Protein AF-N4V0B2-F1 (afdb_monomer_lite)

Radius of gyration: 16.92 Å; chains: 1; bounding box: 66×28×34 Å

Secondary structure (DSSP, 8-state):
-----EEEE--TTSBGGGSS-TT---TT--EEEEESSEEPHHHHHHHHHHHTTT--EEEEES-EE-TT-TTS-HHHHHHHHHHHHHTTS--PPTT-EEEEEEES----S-GGGTTTTTTSEEEEEPTTS-EEEEPPHHHHHHHHHHHTT-SPPP-

Structure (mmCIF, N/CA/C/O backbone):
data_AF-N4V0B2-F1
#
_entry.id   AF-N4V0B2-F1
#
loop_
_atom_site.group_PDB
_atom_site.id
_atom_site.type_symbol
_atom_site.label_atom_id
_atom_site.label_alt_id
_atom_site.label_comp_id
_atom_site.label_asym_id
_atom_site.label_entity_id
_atom_site.label_seq_id
_atom_site.pdbx_PDB_ins_code
_atom_site.Cartn_x
_atom_site.Cartn_y
_atom_site.Cartn_z
_atom_site.occupancy
_atom_site.B_iso_or_equiv
_atom_site.auth_seq_id
_atom_site.auth_comp_id
_atom_site.auth_asym_id
_atom_site.auth_atom_id
_atom_site.pdbx_PDB_model_num
ATOM 1 N N . MET A 1 1 ? -26.158 2.122 4.096 1.00 56.25 1 MET A N 1
ATOM 2 C CA . MET A 1 1 ? -24.692 2.271 4.247 1.00 56.25 1 MET A CA 1
ATOM 3 C C . MET A 1 1 ? -24.027 1.063 3.628 1.00 56.25 1 MET A C 1
ATOM 5 O O . MET A 1 1 ? -24.534 -0.036 3.822 1.00 56.25 1 MET A O 1
ATOM 9 N N . VAL A 1 2 ? -22.955 1.269 2.865 1.00 69.25 2 VAL A N 1
ATOM 10 C CA . VAL A 1 2 ? -22.216 0.182 2.211 1.00 69.25 2 VAL A CA 1
ATOM 11 C C . VAL A 1 2 ? -21.428 -0.590 3.270 1.00 69.25 2 VAL A C 1
ATOM 13 O O . VAL A 1 2 ? -20.741 0.014 4.087 1.00 69.25 2 VAL A O 1
ATOM 16 N N . GLN A 1 3 ? -21.599 -1.910 3.287 1.00 86.69 3 GLN A N 1
ATOM 17 C CA . GLN A 1 3 ? -21.052 -2.840 4.286 1.00 86.69 3 GLN A CA 1
ATOM 18 C C . GLN A 1 3 ? -19.801 -3.555 3.750 1.00 86.69 3 GLN A C 1
ATOM 20 O O . GLN A 1 3 ? -19.608 -4.731 4.021 1.00 86.69 3 GLN A O 1
ATOM 25 N N . LEU A 1 4 ? -19.010 -2.889 2.906 1.00 93.31 4 LEU A N 1
ATOM 26 C CA . LEU A 1 4 ? -17.858 -3.525 2.275 1.00 93.31 4 LEU A CA 1
ATOM 27 C C . LEU A 1 4 ? -16.764 -3.750 3.323 1.00 93.31 4 LEU A C 1
ATOM 29 O O . LEU A 1 4 ? -16.310 -2.786 3.939 1.00 93.31 4 LEU A O 1
ATOM 33 N N . GLU A 1 5 ? -16.379 -5.009 3.512 1.00 96.44 5 GLU A N 1
ATOM 34 C CA . GLU A 1 5 ? -15.323 -5.420 4.448 1.00 96.44 5 GLU A CA 1
ATOM 35 C C . GLU A 1 5 ? -14.025 -5.785 3.738 1.00 96.44 5 GLU A C 1
ATOM 37 O O . GLU A 1 5 ? -12.943 -5.539 4.266 1.00 96.44 5 GLU A O 1
ATOM 42 N N . GLU A 1 6 ? -14.138 -6.298 2.517 1.00 97.00 6 GLU A N 1
ATOM 43 C CA . GLU A 1 6 ? -13.011 -6.745 1.714 1.00 97.00 6 GLU A CA 1
ATOM 44 C C . GLU A 1 6 ? -13.140 -6.181 0.300 1.00 97.00 6 GLU A C 1
ATOM 46 O O . GLU A 1 6 ? -14.216 -6.226 -0.307 1.00 97.00 6 GLU A O 1
ATOM 51 N N . LEU A 1 7 ? -12.045 -5.637 -0.222 1.00 94.62 7 LEU A N 1
ATOM 52 C CA . LEU A 1 7 ? -11.966 -5.093 -1.571 1.00 94.62 7 LEU A CA 1
ATOM 53 C C . LEU A 1 7 ? -10.820 -5.753 -2.332 1.00 94.62 7 LEU A C 1
ATOM 55 O O . LEU A 1 7 ? -9.660 -5.584 -1.973 1.00 94.62 7 LEU A O 1
ATOM 59 N N . TYR A 1 8 ? -11.157 -6.419 -3.431 1.00 94.81 8 TYR A N 1
ATOM 60 C CA . TYR A 1 8 ? -10.200 -7.004 -4.365 1.00 94.81 8 TYR A CA 1
ATOM 61 C C . TYR A 1 8 ? -10.358 -6.310 -5.714 1.00 94.81 8 TYR A C 1
ATOM 63 O O . TYR A 1 8 ? -11.455 -6.311 -6.279 1.00 94.81 8 TYR A O 1
ATOM 71 N N . LEU A 1 9 ? -9.289 -5.707 -6.234 1.00 92.62 9 LEU A N 1
ATOM 72 C CA . LEU A 1 9 ? -9.295 -5.094 -7.561 1.00 92.62 9 LEU A CA 1
ATOM 73 C C . LEU A 1 9 ? -8.077 -5.534 -8.367 1.00 92.62 9 LEU A C 1
ATOM 75 O O . LEU A 1 9 ? -6.942 -5.267 -7.983 1.00 92.62 9 LEU A O 1
ATOM 79 N N . GLU A 1 10 ? -8.343 -6.109 -9.541 1.00 91.31 10 GLU A N 1
ATOM 80 C CA . GLU A 1 10 ? -7.326 -6.490 -10.527 1.00 91.31 10 GLU A CA 1
ATOM 81 C C . GLU A 1 10 ? -7.614 -5.864 -11.909 1.00 91.31 10 GLU A C 1
ATOM 83 O O . GLU A 1 10 ? -8.025 -6.548 -12.849 1.00 91.31 10 GLU A O 1
ATOM 88 N N . PRO A 1 11 ? -7.501 -4.530 -12.057 1.00 84.62 11 PRO A N 1
ATOM 89 C CA . PRO A 1 11 ? -7.855 -3.851 -13.295 1.00 84.62 11 PRO A CA 1
ATOM 90 C C . PRO A 1 11 ? -6.644 -3.798 -14.242 1.00 84.62 11 PRO A C 1
ATOM 92 O O . PRO A 1 11 ? -5.951 -2.782 -14.330 1.00 84.62 11 PRO A O 1
ATOM 95 N N . HIS A 1 12 ? -6.397 -4.897 -14.961 1.00 85.62 12 HIS A N 1
ATOM 96 C CA . HIS A 1 12 ? -5.319 -5.009 -15.957 1.00 85.62 12 HIS A CA 1
ATOM 97 C C . HIS A 1 12 ? -5.286 -3.818 -16.921 1.00 85.62 12 HIS A C 1
ATOM 99 O O . HIS A 1 12 ? -6.308 -3.459 -17.509 1.00 85.62 12 HIS A O 1
ATOM 105 N N . GLY A 1 13 ? -4.120 -3.194 -17.110 1.00 76.69 13 GLY A N 1
ATOM 106 C CA . GLY A 1 13 ? -3.982 -2.074 -18.050 1.00 76.69 13 GLY A CA 1
ATOM 107 C C . GLY A 1 13 ? -4.648 -0.775 -17.606 1.00 76.69 13 GLY A C 1
ATOM 108 O O . GLY A 1 13 ? -4.568 0.220 -18.325 1.00 76.69 13 GLY A O 1
ATOM 109 N N . MET A 1 14 ? -5.294 -0.745 -16.438 1.00 83.12 14 MET A N 1
ATOM 110 C CA . MET A 1 14 ? -6.139 0.366 -16.018 1.00 83.12 14 MET A CA 1
ATOM 111 C C . MET A 1 14 ? -5.695 0.947 -14.671 1.00 83.12 14 MET A C 1
ATOM 113 O O . MET A 1 14 ? -5.072 0.265 -13.851 1.00 83.12 14 MET A O 1
ATOM 117 N N . PRO A 1 15 ? -5.999 2.229 -14.404 1.00 86.25 15 PRO A N 1
ATOM 118 C CA . PRO A 1 15 ? -5.775 2.788 -13.084 1.00 86.25 15 PRO A CA 1
ATOM 119 C C . PRO A 1 15 ? -6.786 2.270 -12.054 1.00 86.25 15 PRO A C 1
ATOM 121 O O . PRO A 1 15 ? -7.993 2.263 -12.295 1.00 86.25 15 PRO A O 1
ATOM 124 N N . ILE A 1 16 ? -6.308 1.919 -10.861 1.00 84.25 16 ILE A N 1
ATOM 125 C CA . ILE A 1 16 ? -7.159 1.372 -9.789 1.00 84.25 16 ILE A CA 1
ATOM 126 C C . ILE A 1 16 ? -8.149 2.419 -9.267 1.00 84.25 16 ILE A C 1
ATOM 128 O O . ILE A 1 16 ? -9.359 2.200 -9.237 1.00 84.25 16 ILE A O 1
ATOM 132 N N . PHE A 1 17 ? -7.662 3.614 -8.935 1.00 81.56 17 PHE A N 1
ATOM 133 C CA . PHE A 1 17 ? -8.488 4.655 -8.314 1.00 81.56 17 PHE A CA 1
ATOM 134 C C . PHE A 1 17 ? -9.416 5.407 -9.271 1.00 81.56 17 PHE A C 1
ATOM 136 O O . PHE A 1 17 ? -10.156 6.277 -8.830 1.00 81.56 17 PHE A O 1
ATOM 143 N N . SER A 1 18 ? -9.435 5.074 -10.567 1.00 74.94 18 SER A N 1
ATOM 144 C CA . SER A 1 18 ? -10.549 5.506 -11.426 1.00 74.94 18 SER A CA 1
ATOM 145 C C . SER A 1 18 ? -11.837 4.725 -11.160 1.00 74.94 18 SER A C 1
ATOM 147 O O . SER A 1 18 ? -12.909 5.214 -11.502 1.00 74.94 18 SER A O 1
ATOM 149 N N . ALA A 1 19 ? -11.751 3.536 -10.553 1.00 72.44 19 ALA A N 1
ATOM 150 C CA . ALA A 1 19 ? -12.910 2.695 -10.258 1.00 72.44 19 ALA A CA 1
ATOM 151 C C . ALA A 1 19 ? -13.532 2.971 -8.876 1.00 72.44 19 ALA A C 1
ATOM 153 O O . ALA A 1 19 ? -14.670 2.575 -8.630 1.00 72.44 19 ALA A O 1
ATOM 154 N N . ILE A 1 20 ? -12.809 3.654 -7.981 1.00 81.81 20 ILE A N 1
ATOM 155 C CA . ILE A 1 20 ? -13.256 3.959 -6.616 1.00 81.81 20 ILE A CA 1
ATOM 156 C C . ILE A 1 20 ? -13.529 5.466 -6.508 1.00 81.81 20 ILE A C 1
ATOM 158 O O . ILE A 1 20 ? -12.599 6.255 -6.678 1.00 81.81 20 ILE A O 1
ATOM 162 N N . PRO A 1 21 ? -14.764 5.901 -6.201 1.00 80.44 21 PRO A N 1
ATOM 163 C CA . PRO A 1 21 ? -15.052 7.319 -6.001 1.00 80.44 21 PRO A CA 1
ATOM 164 C C . PRO A 1 21 ? -14.233 7.907 -4.841 1.00 80.44 21 PRO A C 1
ATOM 166 O O . PRO A 1 21 ? -14.186 7.322 -3.759 1.00 80.44 21 PRO A O 1
ATOM 169 N N . SER A 1 22 ? -13.633 9.086 -5.035 1.00 81.31 22 SER A N 1
ATOM 170 C CA . SER A 1 22 ? -12.751 9.726 -4.040 1.00 81.31 22 SER A CA 1
ATOM 171 C C . SER A 1 22 ? -13.445 10.041 -2.714 1.00 81.31 22 SER A C 1
ATOM 173 O O . SER A 1 22 ? -12.821 9.959 -1.662 1.00 81.31 22 SER A O 1
ATOM 175 N N . GLU A 1 23 ? -14.738 10.361 -2.766 1.00 82.50 23 GLU A N 1
ATOM 176 C CA . GLU A 1 23 ? -15.542 10.749 -1.600 1.00 82.50 23 GLU A CA 1
ATOM 177 C C . GLU A 1 23 ? -16.158 9.552 -0.867 1.00 82.50 23 GLU A C 1
ATOM 179 O O . GLU A 1 23 ? -16.852 9.717 0.138 1.00 82.50 23 GLU A O 1
ATOM 184 N N . MET A 1 24 ? -15.962 8.335 -1.382 1.00 85.06 24 MET A N 1
ATOM 185 C CA . MET A 1 24 ? -16.540 7.143 -0.785 1.00 85.06 24 MET A CA 1
ATOM 186 C C . MET A 1 24 ? -15.640 6.621 0.334 1.00 85.06 24 MET A C 1
ATOM 188 O O . MET A 1 24 ? -14.458 6.338 0.131 1.00 85.06 24 MET A O 1
ATOM 192 N N . THR A 1 25 ? -16.235 6.463 1.513 1.00 88.81 25 THR A N 1
ATOM 193 C CA . THR A 1 25 ? -15.625 5.776 2.652 1.00 88.81 25 THR A CA 1
ATOM 194 C C . THR A 1 25 ? -16.349 4.460 2.881 1.00 88.81 25 THR A C 1
ATOM 196 O O . THR A 1 25 ? -17.582 4.404 2.829 1.00 88.81 25 THR A O 1
ATOM 199 N N . PHE A 1 26 ? -15.587 3.417 3.184 1.00 92.44 26 PHE A N 1
ATOM 200 C CA . PHE A 1 26 ? -16.084 2.102 3.566 1.00 92.44 26 PHE A CA 1
ATOM 201 C C . PHE A 1 26 ? -15.791 1.874 5.059 1.00 92.44 26 PHE A C 1
ATOM 203 O O . PHE A 1 26 ? -14.710 1.405 5.400 1.00 92.44 26 PHE A O 1
ATOM 210 N N . PRO A 1 27 ? -16.721 2.196 5.982 1.00 92.06 27 PRO A N 1
ATOM 211 C CA . PRO A 1 27 ? -16.440 2.232 7.425 1.00 92.06 27 PRO A CA 1
ATOM 212 C C . PRO A 1 27 ? -16.186 0.866 8.073 1.00 92.06 27 PRO A C 1
ATOM 214 O O . PRO A 1 27 ? -16.020 0.785 9.284 1.00 92.06 27 PRO A O 1
ATOM 217 N N . ARG A 1 28 ? -16.268 -0.213 7.295 1.00 95.06 28 ARG A N 1
ATOM 218 C CA . ARG A 1 28 ? -16.009 -1.582 7.739 1.00 95.06 28 ARG A CA 1
ATOM 219 C C . ARG A 1 28 ? -14.915 -2.251 6.921 1.00 95.06 28 ARG A C 1
ATOM 221 O O . ARG A 1 28 ? -14.735 -3.447 7.072 1.00 95.06 28 ARG A O 1
ATOM 228 N N . LEU A 1 29 ? -14.227 -1.515 6.051 1.00 96.19 29 LEU A N 1
ATOM 229 C CA . LEU A 1 29 ? -13.194 -2.084 5.200 1.00 96.19 29 LEU A CA 1
ATOM 230 C C . LEU A 1 29 ? -11.997 -2.477 6.059 1.00 96.19 29 LEU A C 1
ATOM 232 O O . LEU A 1 29 ? -11.400 -1.616 6.705 1.00 96.19 29 LEU A O 1
ATOM 236 N N . ARG A 1 30 ? -11.693 -3.772 6.058 1.00 96.88 30 ARG A N 1
ATOM 237 C CA . ARG A 1 30 ? -10.622 -4.403 6.833 1.00 96.88 30 ARG A CA 1
ATOM 238 C C . ARG A 1 30 ? -9.529 -4.953 5.934 1.00 96.88 30 ARG A C 1
ATOM 240 O O . ARG A 1 30 ? -8.374 -4.931 6.330 1.00 96.88 30 ARG A O 1
ATOM 247 N N . PHE A 1 31 ? -9.878 -5.384 4.726 1.00 97.44 31 PHE A N 1
ATOM 248 C CA . PHE A 1 31 ? -8.943 -6.000 3.794 1.00 97.44 31 PHE A CA 1
ATOM 249 C C . PHE A 1 31 ? -8.983 -5.306 2.433 1.00 97.44 31 PHE A C 1
ATOM 251 O O . PHE A 1 31 ? -10.060 -5.058 1.878 1.00 97.44 31 PHE A O 1
ATOM 258 N N . VAL A 1 32 ? -7.806 -5.031 1.875 1.00 96.81 32 VAL A N 1
ATOM 259 C CA . VAL A 1 32 ? -7.649 -4.511 0.516 1.00 96.81 32 VAL A CA 1
ATOM 260 C C . VAL A 1 32 ? -6.552 -5.273 -0.209 1.00 96.81 32 VAL A C 1
ATOM 262 O O . VAL A 1 32 ? -5.427 -5.341 0.276 1.00 96.81 32 VAL A O 1
ATOM 265 N N . GLN A 1 33 ? -6.869 -5.749 -1.412 1.00 96.62 33 GLN A N 1
ATOM 266 C CA . GLN A 1 33 ? -5.893 -6.253 -2.367 1.00 96.62 33 GLN A CA 1
ATOM 267 C C . GLN A 1 33 ? -6.007 -5.518 -3.698 1.00 96.62 33 GLN A C 1
ATOM 269 O O . GLN A 1 33 ? -7.074 -5.471 -4.323 1.00 96.62 33 GLN A O 1
ATOM 274 N N . PHE A 1 34 ? -4.880 -4.977 -4.147 1.00 95.06 34 PHE A N 1
ATOM 275 C CA . PHE A 1 34 ? -4.726 -4.400 -5.472 1.00 95.06 34 PHE A CA 1
ATOM 276 C C . PHE A 1 34 ? -3.711 -5.198 -6.275 1.00 95.06 34 PHE A C 1
ATOM 278 O O . PHE A 1 34 ? -2.582 -5.397 -5.828 1.00 95.06 34 PHE A O 1
ATOM 285 N N . SER A 1 35 ? -4.105 -5.616 -7.476 1.00 92.12 35 SER A N 1
ATOM 286 C CA . SER A 1 35 ? -3.266 -6.454 -8.325 1.00 92.12 35 SER A CA 1
ATOM 287 C C . SER A 1 35 ? -3.230 -5.978 -9.776 1.00 92.12 35 SER A C 1
ATOM 289 O O . SER A 1 35 ? -4.209 -5.435 -10.283 1.00 92.12 35 SER A O 1
ATOM 291 N N . CYS A 1 36 ? -2.099 -6.187 -10.457 1.00 90.12 36 CYS A N 1
ATOM 292 C CA . CYS A 1 36 ? -1.946 -6.036 -11.916 1.00 90.12 36 CYS A CA 1
ATOM 293 C C . CYS A 1 36 ? -2.413 -4.684 -12.505 1.00 90.12 36 CYS A C 1
ATOM 295 O O . CYS A 1 36 ? -2.766 -4.603 -13.684 1.00 90.12 36 CYS A O 1
ATOM 297 N N . GLY A 1 37 ? -2.454 -3.627 -11.694 1.00 89.44 37 GLY A N 1
ATOM 298 C CA . GLY A 1 37 ? -3.014 -2.331 -12.065 1.00 89.44 37 GLY A CA 1
ATOM 299 C C . GLY A 1 37 ? -2.012 -1.191 -11.936 1.00 89.44 37 GLY A C 1
ATOM 300 O O . GLY A 1 37 ? -0.899 -1.346 -11.427 1.00 89.44 37 GLY A O 1
ATOM 301 N N . HIS A 1 38 ? -2.438 -0.004 -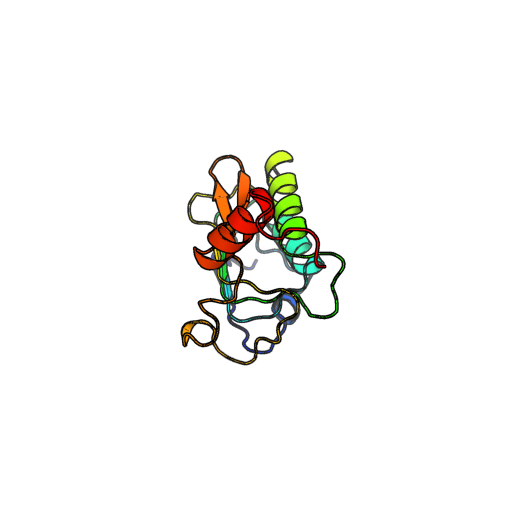12.371 1.00 89.94 38 HIS A N 1
ATOM 302 C CA . HIS A 1 38 ? -1.668 1.219 -12.161 1.00 89.94 38 HIS A CA 1
ATOM 303 C C . HIS A 1 38 ? -2.159 1.966 -10.920 1.00 89.94 38 HIS A C 1
ATOM 305 O O . HIS A 1 38 ? -3.324 2.380 -10.833 1.00 89.94 38 HIS A O 1
ATOM 311 N N . LEU A 1 39 ? -1.250 2.202 -9.980 1.00 90.75 39 LEU A N 1
ATOM 312 C CA . LEU A 1 39 ? -1.500 2.983 -8.777 1.00 90.75 39 LEU A CA 1
ATOM 313 C C . LEU A 1 39 ? -1.082 4.432 -9.013 1.00 90.75 39 LEU A C 1
ATOM 315 O O . LEU A 1 39 ? 0.034 4.725 -9.435 1.00 90.75 39 LEU A O 1
ATOM 319 N N . HIS A 1 40 ? -1.996 5.358 -8.739 1.00 90.88 40 HIS A N 1
ATOM 320 C CA . HIS A 1 40 ? -1.624 6.758 -8.580 1.00 90.88 40 HIS A CA 1
ATOM 321 C C . HIS A 1 40 ? -1.168 6.936 -7.123 1.00 90.88 40 HIS A C 1
ATOM 323 O O . HIS A 1 40 ? -2.015 6.787 -6.238 1.00 90.88 40 HIS A O 1
ATOM 329 N N . PRO A 1 41 ? 0.107 7.282 -6.853 1.00 91.25 41 PRO A N 1
ATOM 330 C CA . PRO A 1 41 ? 0.657 7.264 -5.493 1.00 91.25 41 PRO A CA 1
ATOM 331 C C . PRO A 1 41 ? -0.151 8.110 -4.503 1.00 91.25 41 PRO A C 1
ATOM 333 O O . PRO A 1 41 ? -0.544 7.645 -3.440 1.00 91.25 41 PRO A O 1
ATOM 336 N N . LYS A 1 42 ? -0.494 9.343 -4.893 1.00 90.69 42 LYS A N 1
ATOM 337 C CA . LYS A 1 42 ? -1.283 10.252 -4.056 1.00 90.69 42 LYS A CA 1
ATOM 338 C C . LYS A 1 42 ? -2.685 9.719 -3.752 1.00 90.69 42 LYS A C 1
ATOM 340 O O . LYS A 1 42 ? -3.099 9.724 -2.602 1.00 90.69 42 LYS A O 1
ATOM 345 N N . MET A 1 43 ? -3.404 9.233 -4.767 1.00 92.06 43 MET A N 1
ATOM 346 C CA . MET A 1 43 ? -4.755 8.694 -4.559 1.00 92.06 43 MET A CA 1
ATOM 347 C C . MET A 1 43 ? -4.736 7.437 -3.686 1.00 92.06 43 MET A C 1
ATOM 349 O O . MET A 1 43 ? -5.654 7.231 -2.896 1.00 92.06 43 MET A O 1
ATOM 353 N N . PHE A 1 44 ? -3.689 6.620 -3.821 1.00 93.88 44 PHE A N 1
ATOM 354 C CA . PHE A 1 44 ? -3.453 5.462 -2.971 1.00 93.88 44 PHE A CA 1
ATOM 355 C C . PHE A 1 44 ? -3.268 5.863 -1.509 1.00 93.88 44 PHE A C 1
ATOM 357 O O . PHE A 1 44 ? -3.999 5.381 -0.648 1.00 93.88 44 PHE A O 1
ATOM 364 N N . LEU A 1 45 ? -2.359 6.795 -1.236 1.00 94.94 45 LEU A N 1
ATOM 365 C CA . LEU A 1 45 ? -2.090 7.277 0.117 1.00 94.94 45 LEU A CA 1
ATOM 366 C C . LEU A 1 45 ? -3.321 7.955 0.734 1.00 94.94 45 LEU A C 1
ATOM 368 O O . LEU A 1 45 ? -3.656 7.688 1.886 1.00 94.94 45 LEU A O 1
ATOM 372 N N . ASP A 1 46 ? -4.058 8.755 -0.044 1.00 94.19 46 ASP A N 1
ATOM 373 C CA . ASP A 1 46 ? -5.325 9.355 0.392 1.00 94.19 46 ASP A CA 1
ATOM 374 C C . ASP A 1 46 ? -6.374 8.283 0.732 1.00 94.19 46 ASP A C 1
ATOM 376 O O . ASP A 1 46 ? -7.121 8.419 1.705 1.00 94.19 46 ASP A O 1
ATOM 380 N N . PHE A 1 47 ? -6.441 7.207 -0.057 1.00 95.31 47 PHE A N 1
ATOM 381 C CA . PHE A 1 47 ? -7.331 6.079 0.203 1.00 95.31 47 PHE A CA 1
ATOM 382 C C . PHE A 1 47 ? -6.948 5.336 1.486 1.00 95.31 47 PHE A C 1
ATOM 384 O O . PHE A 1 47 ? -7.830 5.101 2.314 1.00 95.31 47 PHE A O 1
ATOM 391 N N . VAL A 1 48 ? -5.667 5.005 1.673 1.00 95.69 48 VAL A N 1
ATOM 392 C CA . VAL A 1 48 ? -5.178 4.329 2.884 1.00 95.69 48 VAL A CA 1
ATOM 393 C C . VAL A 1 48 ? -5.440 5.200 4.105 1.00 95.69 48 VAL A C 1
ATOM 395 O O . VAL A 1 48 ? -6.059 4.740 5.055 1.00 95.69 48 VAL A O 1
ATOM 398 N N . ARG A 1 49 ? -5.099 6.491 4.053 1.00 96.06 49 ARG A N 1
ATOM 399 C CA . ARG A 1 49 ? -5.349 7.436 5.148 1.00 96.06 49 ARG A CA 1
ATOM 400 C C . ARG A 1 49 ? -6.826 7.520 5.534 1.00 96.06 49 ARG A C 1
ATOM 402 O O . ARG A 1 49 ? -7.149 7.587 6.716 1.00 96.06 49 ARG A O 1
ATOM 409 N N . ARG A 1 50 ? -7.733 7.521 4.552 1.00 94.38 50 ARG A N 1
ATOM 410 C CA . ARG A 1 50 ? -9.186 7.587 4.790 1.00 94.38 50 ARG A CA 1
ATOM 411 C C . ARG A 1 50 ? -9.730 6.335 5.483 1.00 94.38 50 ARG A C 1
ATOM 413 O O . ARG A 1 50 ? -10.694 6.445 6.237 1.00 94.38 50 ARG A O 1
ATOM 420 N N . HIS A 1 51 ? -9.137 5.174 5.218 1.00 95.50 51 HIS A N 1
ATOM 421 C CA . HIS A 1 51 ? -9.587 3.880 5.741 1.00 95.50 51 HIS A CA 1
ATOM 422 C C . HIS A 1 51 ? -8.690 3.325 6.855 1.00 95.50 51 HIS A C 1
ATOM 424 O O . HIS A 1 51 ? -9.007 2.281 7.411 1.00 95.50 51 HIS A O 1
ATOM 430 N N . GLY A 1 52 ? -7.604 4.014 7.214 1.00 95.31 52 GLY A N 1
ATOM 431 C CA . GLY A 1 52 ? -6.566 3.488 8.104 1.00 95.31 52 GLY A CA 1
ATOM 432 C C . GLY A 1 52 ? -7.067 3.106 9.496 1.00 95.31 52 GLY A C 1
ATOM 433 O O . GLY A 1 52 ? -6.577 2.148 10.078 1.00 95.31 52 GLY A O 1
ATOM 434 N N . GLY A 1 53 ? -8.122 3.768 9.987 1.00 94.62 53 GLY A N 1
ATOM 435 C CA . GLY A 1 53 ? -8.742 3.426 11.270 1.00 94.62 53 GLY A CA 1
ATOM 436 C C . GLY A 1 53 ? -9.495 2.089 11.289 1.00 94.62 53 GLY A C 1
ATOM 437 O O . GLY A 1 53 ? -9.905 1.650 12.361 1.00 94.62 53 GLY A O 1
ATOM 438 N N . THR A 1 54 ? -9.730 1.460 10.133 1.00 95.44 54 THR A N 1
ATOM 439 C CA . THR A 1 54 ? -10.411 0.156 10.033 1.00 95.44 54 THR A CA 1
ATOM 440 C C . THR A 1 54 ? -9.653 -0.874 9.207 1.00 95.44 54 THR A C 1
ATOM 442 O O . THR A 1 54 ? -9.905 -2.066 9.372 1.00 95.44 54 THR A O 1
ATOM 445 N N . LEU A 1 55 ? -8.761 -0.427 8.321 1.00 96.88 55 LEU A N 1
ATOM 446 C CA . LEU A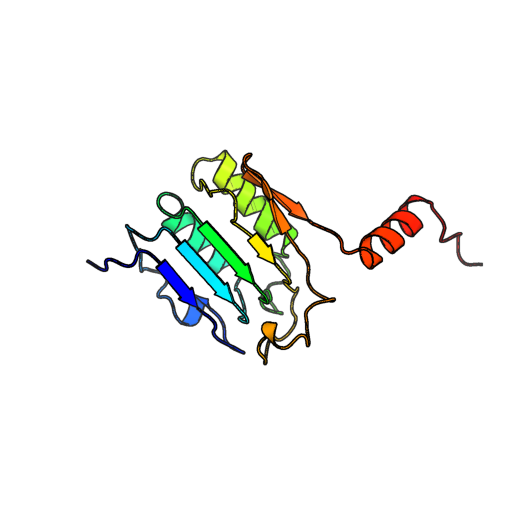 1 55 ? -7.959 -1.282 7.459 1.00 96.88 55 LEU A CA 1
ATOM 447 C C . LEU A 1 55 ? -6.933 -2.050 8.292 1.00 96.88 55 LEU A C 1
ATOM 449 O O . LEU A 1 55 ? -6.127 -1.448 8.992 1.00 96.88 55 LEU A O 1
ATOM 453 N N . GLN A 1 56 ? -6.967 -3.370 8.173 1.00 96.56 56 GLN A N 1
ATOM 454 C CA . GLN A 1 56 ? -6.088 -4.294 8.882 1.00 96.56 56 GLN A CA 1
ATOM 455 C C . GLN A 1 56 ? -5.082 -4.950 7.945 1.00 96.56 56 GLN A C 1
ATOM 457 O O . GLN A 1 56 ? -3.949 -5.183 8.337 1.00 96.56 56 GLN A O 1
ATOM 462 N N . THR A 1 57 ? -5.471 -5.230 6.703 1.00 97.06 57 THR A N 1
ATOM 463 C CA . THR A 1 57 ? -4.604 -5.921 5.748 1.00 97.06 57 THR A CA 1
ATOM 464 C C . THR A 1 57 ? -4.562 -5.165 4.435 1.00 97.06 57 THR A C 1
ATOM 466 O O . THR A 1 57 ? -5.603 -4.834 3.855 1.00 97.06 57 THR A O 1
ATOM 469 N N . LEU A 1 58 ? -3.345 -4.914 3.964 1.00 97.38 58 LEU A N 1
ATOM 470 C CA . LEU A 1 58 ? -3.070 -4.244 2.705 1.00 97.38 58 LEU A CA 1
ATOM 471 C C . LEU A 1 58 ? -2.127 -5.104 1.867 1.00 97.38 58 LEU A C 1
ATOM 473 O O . LEU A 1 58 ? -0.977 -5.308 2.243 1.00 97.38 58 LEU A O 1
ATOM 477 N N . ILE A 1 59 ? -2.615 -5.565 0.719 1.00 96.56 59 ILE A N 1
ATOM 478 C CA . ILE A 1 59 ? -1.837 -6.349 -0.238 1.00 96.56 59 ILE A CA 1
ATOM 479 C C . ILE A 1 59 ? -1.758 -5.592 -1.560 1.00 96.56 59 ILE A C 1
ATOM 481 O O . ILE A 1 59 ? -2.780 -5.238 -2.156 1.00 96.56 59 ILE A O 1
ATOM 485 N N . ILE A 1 60 ? -0.542 -5.365 -2.041 1.00 95.56 60 ILE A N 1
ATOM 486 C CA . ILE A 1 60 ? -0.273 -4.817 -3.366 1.00 95.56 60 ILE A CA 1
ATOM 487 C C . ILE A 1 60 ? 0.582 -5.818 -4.130 1.00 95.56 60 ILE A C 1
ATOM 489 O O . ILE A 1 60 ? 1.686 -6.122 -3.710 1.00 95.56 60 ILE A O 1
ATOM 493 N N . GLU A 1 61 ? 0.107 -6.290 -5.276 1.00 92.56 61 GLU A N 1
ATOM 494 C CA . GLU A 1 61 ? 0.824 -7.288 -6.073 1.00 92.56 61 GLU A CA 1
ATOM 495 C C . GLU A 1 61 ? 0.911 -6.862 -7.532 1.00 92.56 61 GLU A C 1
ATOM 497 O O . GLU A 1 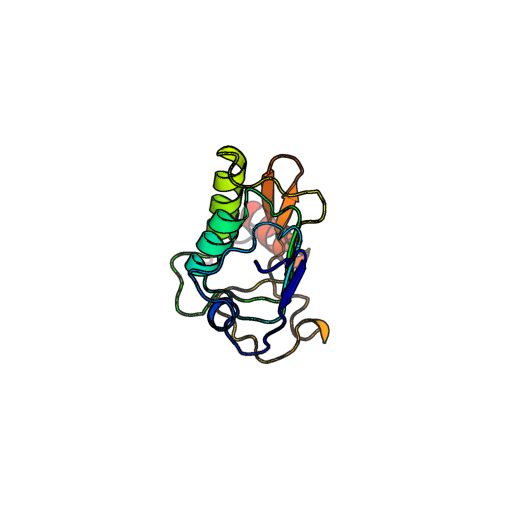61 ? -0.085 -6.442 -8.123 1.00 92.56 61 GLU A O 1
ATOM 502 N N . HIS A 1 62 ? 2.068 -7.016 -8.173 1.00 90.75 62 HIS A N 1
ATOM 503 C CA . HIS A 1 62 ? 2.181 -6.842 -9.631 1.00 90.75 62 HIS A CA 1
ATOM 504 C C . HIS A 1 62 ? 1.703 -5.469 -10.138 1.00 90.75 62 HIS A C 1
ATOM 506 O O . HIS A 1 62 ? 1.248 -5.334 -11.276 1.00 90.75 62 HIS A O 1
ATOM 512 N N . CYS A 1 63 ? 1.735 -4.449 -9.282 1.00 90.94 63 CYS A N 1
ATOM 513 C CA . CYS A 1 63 ? 1.248 -3.115 -9.601 1.00 90.94 63 CYS A CA 1
ATOM 514 C C . CYS A 1 63 ? 2.399 -2.211 -10.028 1.00 90.94 63 CYS A C 1
ATOM 516 O O . CYS A 1 63 ? 3.531 -2.362 -9.573 1.00 90.94 63 CYS A O 1
ATOM 518 N N . SER A 1 64 ? 2.098 -1.206 -10.848 1.00 90.00 64 SER A N 1
ATOM 519 C CA . SER A 1 64 ? 3.059 -0.144 -11.137 1.00 90.00 64 SER A CA 1
ATOM 520 C C . SER A 1 64 ? 2.548 1.220 -10.716 1.00 90.00 64 SER A C 1
ATOM 522 O O . SER A 1 64 ? 1.370 1.546 -10.897 1.00 90.00 64 SER A O 1
ATOM 524 N N . LEU A 1 65 ? 3.442 2.045 -10.174 1.00 89.69 65 LEU A N 1
ATOM 525 C CA . LEU A 1 65 ? 3.163 3.465 -10.015 1.00 89.69 65 LEU A CA 1
ATOM 526 C C . LEU A 1 65 ? 3.068 4.114 -11.394 1.00 89.69 65 LEU A C 1
ATOM 528 O O . LEU A 1 65 ? 3.836 3.794 -12.305 1.00 89.69 65 LEU A O 1
ATOM 532 N N . ARG A 1 66 ? 2.099 5.016 -11.567 1.00 82.50 66 ARG A N 1
ATOM 533 C CA . ARG A 1 66 ? 1.850 5.646 -12.868 1.00 82.50 66 ARG A CA 1
ATOM 534 C C . ARG A 1 66 ? 3.128 6.288 -13.443 1.00 82.50 66 ARG A C 1
ATOM 536 O O . ARG A 1 66 ? 3.775 7.060 -12.738 1.00 82.50 66 ARG A O 1
ATOM 543 N N . PRO A 1 67 ? 3.422 6.104 -14.748 1.00 65.62 67 PRO A N 1
ATOM 544 C CA . PRO A 1 67 ? 4.682 6.543 -15.364 1.00 65.62 67 PRO A CA 1
ATOM 545 C C . PRO A 1 67 ? 5.021 8.036 -15.311 1.00 65.62 67 PRO A C 1
ATOM 547 O O . PRO A 1 67 ? 6.160 8.438 -15.559 1.00 65.62 67 PRO A O 1
ATOM 550 N N . TYR A 1 68 ? 4.023 8.874 -15.043 1.00 69.06 68 TYR A N 1
ATOM 551 C CA . TYR A 1 68 ? 4.160 10.328 -15.039 1.00 69.06 68 TYR A CA 1
ATOM 552 C C . TYR A 1 68 ? 4.273 10.910 -13.623 1.00 69.06 68 TYR A C 1
ATOM 554 O O . TYR A 1 68 ? 4.646 12.071 -13.485 1.00 69.06 68 TYR A O 1
ATOM 562 N N . ASP A 1 69 ? 4.033 10.103 -12.583 1.00 69.94 69 ASP A N 1
ATOM 563 C CA . ASP A 1 69 ? 4.057 10.518 -11.176 1.00 69.94 69 ASP A CA 1
ATOM 564 C C . ASP A 1 69 ? 5.424 10.214 -10.537 1.00 69.94 69 ASP A C 1
ATOM 566 O O . ASP A 1 69 ? 5.529 9.519 -9.529 1.00 69.94 69 ASP A O 1
ATOM 570 N N . LYS A 1 70 ? 6.498 10.741 -11.138 1.00 70.25 70 LYS A N 1
ATOM 571 C CA . LYS A 1 70 ? 7.891 10.448 -10.735 1.00 70.25 70 LYS A CA 1
ATOM 572 C C . LYS A 1 70 ? 8.291 11.009 -9.368 1.00 70.25 70 LYS A C 1
ATOM 574 O O . LYS A 1 70 ? 9.348 10.664 -8.845 1.00 70.25 70 LYS A O 1
ATOM 579 N N . ASP A 1 71 ? 7.467 11.877 -8.792 1.00 79.50 71 ASP A N 1
ATOM 580 C CA . ASP A 1 71 ? 7.773 12.557 -7.533 1.00 79.50 71 ASP A CA 1
ATOM 581 C C . ASP A 1 71 ? 7.622 11.643 -6.305 1.00 79.50 71 ASP A C 1
ATOM 583 O O . ASP A 1 71 ? 8.199 11.934 -5.248 1.00 79.50 71 ASP A O 1
ATOM 587 N N . LEU A 1 72 ? 6.882 10.535 -6.448 1.00 87.19 72 LEU A N 1
ATOM 588 C CA . LEU A 1 72 ? 6.537 9.592 -5.382 1.00 87.19 72 LEU A CA 1
ATOM 589 C C . LEU A 1 72 ? 6.840 8.139 -5.800 1.00 87.19 72 LEU A C 1
ATOM 591 O O . LEU A 1 72 ? 5.900 7.396 -6.064 1.00 87.19 72 LEU A O 1
ATOM 595 N N . PRO A 1 73 ? 8.125 7.738 -5.867 1.00 90.81 73 PRO A N 1
ATOM 596 C CA . PRO A 1 73 ? 8.523 6.336 -6.035 1.00 90.81 73 PRO A CA 1
ATOM 597 C C . PRO A 1 73 ? 8.124 5.481 -4.824 1.00 90.81 73 PRO A C 1
ATOM 599 O O . PRO A 1 73 ? 7.817 6.017 -3.755 1.00 90.81 73 PRO A O 1
ATOM 602 N N . TRP A 1 74 ? 8.197 4.157 -4.964 1.00 92.44 74 TRP A N 1
ATOM 603 C CA . TRP A 1 74 ? 7.790 3.185 -3.946 1.00 92.44 74 TRP A CA 1
ATOM 604 C C . TRP A 1 74 ? 8.409 3.441 -2.579 1.00 92.44 74 TRP A C 1
ATOM 606 O O . TRP A 1 74 ? 7.669 3.452 -1.607 1.00 92.44 74 TRP A O 1
ATOM 616 N N . TRP A 1 75 ? 9.702 3.771 -2.506 1.00 91.81 75 TRP A N 1
ATOM 617 C CA . TRP A 1 75 ? 10.354 4.067 -1.225 1.00 91.81 75 TRP A CA 1
ATOM 618 C C . TRP A 1 75 ? 9.721 5.258 -0.484 1.00 91.81 75 TRP A C 1
ATOM 620 O O . TRP A 1 75 ? 9.577 5.226 0.730 1.00 91.81 75 TRP A O 1
ATOM 630 N N . LYS A 1 76 ? 9.263 6.296 -1.203 1.00 94.00 76 LYS A N 1
ATOM 631 C CA . LYS A 1 76 ? 8.537 7.419 -0.581 1.00 94.00 76 LYS A CA 1
ATOM 632 C C . LYS A 1 76 ? 7.113 7.046 -0.201 1.00 94.00 76 LYS A C 1
ATOM 634 O O . LYS A 1 76 ? 6.551 7.630 0.722 1.00 94.00 76 LYS A O 1
ATOM 639 N N . VAL A 1 77 ? 6.492 6.156 -0.973 1.00 95.00 77 VAL A N 1
ATOM 640 C CA . VAL A 1 77 ? 5.153 5.646 -0.670 1.00 95.00 77 VAL A CA 1
ATOM 641 C C . VAL A 1 77 ? 5.207 4.840 0.622 1.00 95.00 77 VAL A C 1
ATOM 643 O O . VAL A 1 77 ? 4.406 5.096 1.513 1.00 95.00 77 VAL A O 1
ATOM 646 N N . THR A 1 78 ? 6.169 3.929 0.749 1.00 95.69 78 THR A N 1
ATOM 647 C CA . THR A 1 78 ? 6.372 3.125 1.953 1.00 95.69 78 THR A CA 1
ATOM 648 C C . THR A 1 78 ? 6.779 3.977 3.150 1.00 95.69 78 THR A C 1
ATOM 650 O O . THR A 1 78 ? 6.205 3.783 4.215 1.00 95.69 78 THR A O 1
ATOM 653 N N . ASP A 1 79 ? 7.635 4.994 2.981 1.00 95.81 79 ASP A N 1
ATOM 654 C CA . ASP A 1 79 ? 7.943 5.960 4.051 1.00 95.81 79 ASP A CA 1
ATOM 655 C C . ASP A 1 79 ? 6.674 6.644 4.586 1.00 95.81 79 ASP A C 1
ATOM 657 O O . ASP A 1 79 ? 6.476 6.737 5.794 1.00 95.81 79 ASP A O 1
ATOM 661 N N . GLN A 1 80 ? 5.762 7.076 3.706 1.00 96.75 80 GLN A N 1
ATOM 662 C CA . GLN A 1 80 ? 4.498 7.684 4.139 1.00 96.75 80 GLN A CA 1
ATOM 663 C C . GLN A 1 80 ? 3.542 6.688 4.805 1.00 96.75 80 GLN A C 1
ATOM 665 O O . GLN A 1 80 ? 2.782 7.074 5.693 1.00 96.75 80 GLN A O 1
ATOM 670 N N . LEU A 1 81 ? 3.557 5.415 4.397 1.00 96.88 81 LEU A N 1
ATOM 671 C CA . LEU A 1 81 ? 2.804 4.371 5.095 1.00 96.88 81 LEU A CA 1
ATOM 672 C C . LEU A 1 81 ? 3.358 4.149 6.511 1.00 96.88 81 LEU A C 1
ATOM 674 O O . LEU A 1 81 ? 2.564 4.041 7.445 1.00 96.88 81 LEU A O 1
ATOM 678 N N . THR A 1 82 ? 4.683 4.168 6.678 1.00 96.62 82 THR A N 1
ATOM 679 C CA . THR A 1 82 ? 5.343 4.145 7.993 1.00 96.62 82 THR A CA 1
ATOM 680 C C . THR A 1 82 ? 4.949 5.369 8.824 1.00 96.62 82 THR A C 1
ATOM 682 O O . THR A 1 82 ? 4.527 5.229 9.966 1.00 96.62 82 THR A O 1
ATOM 685 N N . GLU A 1 83 ? 4.953 6.576 8.243 1.00 97.19 83 GLU A N 1
ATOM 686 C CA . GLU A 1 83 ? 4.489 7.786 8.942 1.00 97.19 83 GLU A CA 1
ATOM 687 C C . GLU A 1 83 ? 3.021 7.682 9.389 1.00 97.19 83 GLU A C 1
ATOM 689 O 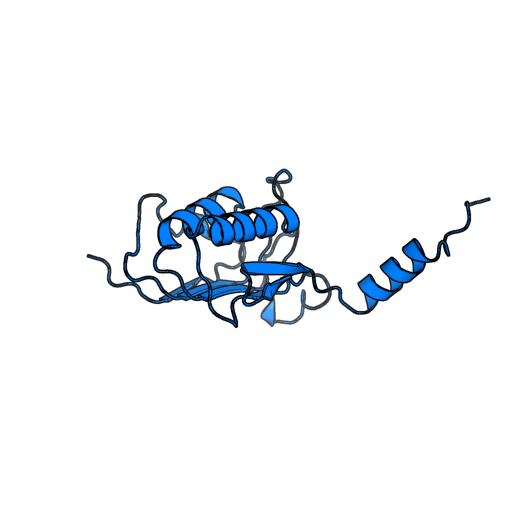O . GLU A 1 83 ? 2.655 8.178 10.458 1.00 97.19 83 GLU A O 1
ATOM 694 N N . PHE A 1 84 ? 2.151 7.051 8.590 1.00 97.56 84 PHE A N 1
ATOM 695 C CA . PHE A 1 84 ? 0.768 6.793 8.999 1.00 97.56 84 PHE A CA 1
ATOM 696 C C . PHE A 1 84 ? 0.697 5.820 10.175 1.00 97.56 84 PHE A C 1
ATOM 698 O O . PHE A 1 84 ? -0.153 6.013 11.050 1.00 97.56 84 PHE A O 1
ATOM 705 N N . HIS A 1 85 ? 1.571 4.815 10.219 1.00 96.12 85 HIS A N 1
ATOM 706 C CA . HIS A 1 85 ? 1.683 3.933 11.373 1.00 96.12 85 HIS A CA 1
ATOM 707 C C . HIS A 1 85 ? 2.117 4.709 12.622 1.00 96.12 85 HIS A C 1
ATOM 709 O O . HIS A 1 85 ? 1.403 4.690 13.625 1.00 96.12 85 HIS A O 1
ATOM 715 N N . ASP A 1 86 ? 3.210 5.470 12.536 1.00 96.12 86 ASP A N 1
ATOM 716 C CA . ASP A 1 86 ? 3.766 6.256 13.648 1.00 96.12 86 ASP A CA 1
ATOM 717 C C . ASP A 1 86 ? 2.759 7.264 14.228 1.00 96.12 86 ASP A C 1
ATOM 719 O O . ASP A 1 86 ? 2.747 7.556 15.425 1.00 96.12 86 ASP A O 1
ATOM 723 N N . GLN A 1 87 ? 1.881 7.803 13.379 1.00 96.81 87 GLN A N 1
ATOM 724 C CA . GLN A 1 87 ? 0.818 8.731 13.774 1.00 96.81 87 GLN A CA 1
ATOM 725 C C . GLN A 1 87 ? -0.431 8.032 14.339 1.00 96.81 87 GLN A C 1
ATOM 727 O O . GLN A 1 87 ? -1.384 8.712 14.728 1.00 96.81 87 GLN A O 1
ATOM 732 N N . GLY A 1 88 ? -0.468 6.697 14.358 1.00 95.62 88 GLY A N 1
ATOM 733 C CA . GLY A 1 88 ? -1.636 5.907 14.751 1.00 95.62 88 GLY A CA 1
ATOM 734 C C . GLY A 1 88 ? -2.807 6.002 13.766 1.00 95.62 88 GLY A C 1
ATOM 735 O O . GLY A 1 88 ? -3.946 5.715 14.131 1.00 95.62 88 GLY A O 1
ATOM 736 N N . ILE A 1 89 ? -2.553 6.442 12.528 1.00 96.75 89 ILE A N 1
ATOM 737 C CA . ILE A 1 89 ? -3.556 6.530 11.456 1.00 96.75 89 ILE A CA 1
ATOM 738 C C . ILE A 1 89 ? -3.820 5.149 10.858 1.00 96.75 89 ILE A C 1
ATOM 740 O O . ILE A 1 89 ? -4.948 4.873 10.457 1.00 96.75 89 ILE A O 1
ATOM 744 N N . LEU A 1 90 ? -2.783 4.317 10.772 1.00 95.50 90 LEU A N 1
ATOM 745 C CA . LEU A 1 90 ? -2.797 3.004 10.142 1.00 95.50 90 LEU A CA 1
ATOM 746 C C . LEU A 1 90 ? -2.207 1.975 11.110 1.00 95.50 90 LEU A C 1
ATOM 748 O O . LEU A 1 90 ? -1.192 2.243 11.742 1.00 95.50 90 LEU A O 1
ATOM 752 N N . GLN A 1 91 ? -2.839 0.813 11.240 1.00 93.75 91 GLN A N 1
ATOM 753 C CA . GLN A 1 91 ? -2.364 -0.283 12.088 1.00 93.75 91 GLN A CA 1
ATOM 754 C C . GLN A 1 91 ? -2.618 -1.594 11.346 1.00 93.75 91 GLN A C 1
ATOM 756 O O . GLN A 1 91 ? -3.689 -2.190 11.467 1.00 93.75 91 GLN A O 1
ATOM 761 N N . LEU A 1 92 ? -1.661 -1.974 10.500 1.00 95.25 92 LEU A N 1
ATOM 762 C CA . LEU A 1 92 ? -1.754 -3.186 9.697 1.00 95.25 92 LEU A CA 1
ATOM 763 C C . LEU A 1 92 ? -1.305 -4.411 10.498 1.00 95.25 92 LEU A C 1
ATOM 765 O O . LEU A 1 92 ? -0.452 -4.315 11.378 1.00 95.25 92 LEU A O 1
ATOM 769 N N . GLU A 1 93 ? -1.887 -5.555 10.166 1.00 93.19 93 GLU A N 1
ATOM 770 C CA . GLU A 1 93 ? -1.533 -6.874 10.682 1.00 93.19 93 GLU A CA 1
ATOM 771 C C . GLU A 1 93 ? -0.379 -7.487 9.866 1.00 93.19 93 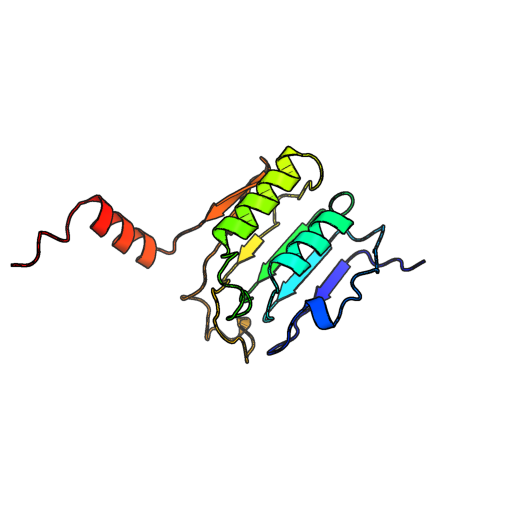GLU A C 1
ATOM 773 O O . GLU A 1 93 ? -0.164 -7.136 8.694 1.00 93.19 93 GLU A O 1
ATOM 778 N N . GLU A 1 94 ? 0.337 -8.432 10.489 1.00 83.62 94 GLU A N 1
ATOM 779 C CA . GLU A 1 94 ? 1.306 -9.304 9.816 1.00 83.62 94 GLU A CA 1
ATOM 780 C C . GLU A 1 94 ? 0.646 -9.971 8.592 1.00 83.62 94 GLU A C 1
ATOM 782 O O . GLU A 1 94 ? -0.497 -10.432 8.656 1.00 83.62 94 GLU A O 1
ATOM 787 N N . GLY A 1 95 ? 1.349 -9.992 7.456 1.00 81.00 95 GLY A N 1
ATOM 788 C CA . GLY A 1 95 ? 0.811 -10.461 6.170 1.00 81.00 95 GLY A CA 1
ATOM 789 C C . GLY A 1 95 ? 0.300 -9.352 5.243 1.00 81.00 95 GLY A C 1
ATOM 790 O O . GLY A 1 95 ? -0.180 -9.646 4.148 1.00 81.00 95 GLY A O 1
ATOM 791 N N . SER A 1 96 ? 0.419 -8.083 5.642 1.00 92.25 96 SER A N 1
ATOM 792 C CA . SER A 1 96 ? 0.387 -6.973 4.683 1.00 92.25 96 SER A CA 1
ATOM 793 C C . SER A 1 96 ? 1.682 -6.953 3.874 1.00 92.25 96 SER A C 1
ATOM 795 O O . SER A 1 96 ? 2.767 -7.028 4.438 1.00 92.25 96 SER A O 1
ATOM 797 N N . ASP A 1 97 ? 1.572 -6.859 2.553 1.00 91.88 97 ASP A N 1
ATOM 798 C CA . ASP A 1 97 ? 2.698 -7.078 1.648 1.00 91.88 97 ASP A CA 1
ATOM 799 C C . ASP A 1 97 ? 2.588 -6.203 0.399 1.00 91.88 97 ASP A C 1
ATOM 801 O O . ASP A 1 97 ? 1.503 -5.983 -0.147 1.00 91.88 97 ASP A O 1
ATOM 805 N N . ILE A 1 98 ? 3.734 -5.726 -0.082 1.00 94.44 98 ILE A N 1
ATOM 806 C CA . ILE A 1 98 ? 3.862 -5.070 -1.381 1.00 94.44 98 ILE A CA 1
ATOM 807 C C . ILE A 1 98 ? 4.849 -5.904 -2.190 1.00 94.44 98 ILE A C 1
ATOM 809 O O . ILE A 1 98 ? 6.058 -5.836 -1.988 1.00 94.44 98 ILE A O 1
ATOM 813 N N . ASP A 1 99 ? 4.327 -6.715 -3.098 1.00 91.56 99 ASP A N 1
ATOM 814 C CA . ASP A 1 99 ? 5.096 -7.713 -3.823 1.00 91.56 99 ASP A CA 1
ATOM 815 C C . ASP A 1 99 ? 5.117 -7.447 -5.328 1.00 91.56 99 ASP A C 1
ATOM 817 O O . ASP A 1 99 ? 4.118 -7.079 -5.959 1.00 91.56 99 ASP A O 1
ATOM 821 N N . ASN A 1 100 ? 6.293 -7.664 -5.904 1.00 89.50 100 ASN A N 1
ATOM 822 C CA . ASN A 1 100 ? 6.578 -7.542 -7.319 1.00 89.50 100 ASN A CA 1
ATOM 823 C C . ASN A 1 100 ? 5.997 -6.256 -7.939 1.00 89.50 100 ASN A C 1
ATOM 825 O O . ASN A 1 100 ? 5.180 -6.302 -8.861 1.00 89.50 100 ASN A O 1
ATOM 829 N N . VAL A 1 101 ? 6.372 -5.101 -7.388 1.00 90.56 101 VAL A N 1
ATOM 830 C CA . VAL A 1 101 ? 5.881 -3.789 -7.825 1.00 90.56 101 VAL A CA 1
ATOM 831 C C . VAL A 1 101 ? 6.906 -3.011 -8.642 1.00 90.56 101 VAL A C 1
ATOM 833 O O . VAL A 1 101 ? 8.114 -3.165 -8.484 1.00 90.56 101 VAL A O 1
ATOM 836 N N . PHE A 1 102 ? 6.429 -2.128 -9.517 1.00 88.50 102 PHE A N 1
ATOM 837 C CA . PHE A 1 102 ? 7.276 -1.486 -10.524 1.00 88.50 102 PHE A CA 1
ATOM 838 C C . PHE A 1 102 ? 7.167 0.032 -10.524 1.00 88.50 102 PHE A C 1
ATOM 840 O O . PHE A 1 102 ? 6.105 0.603 -10.260 1.00 88.50 102 PHE A O 1
ATOM 847 N N . GLU A 1 103 ? 8.244 0.683 -10.947 1.00 87.75 103 GLU A N 1
ATOM 848 C CA . GLU A 1 103 ? 8.270 2.117 -11.221 1.00 87.75 103 GLU A CA 1
ATOM 849 C C . GLU A 1 103 ? 7.944 2.382 -12.682 1.00 87.75 103 GLU A C 1
ATOM 851 O O . GLU A 1 103 ? 8.727 2.031 -13.562 1.00 87.75 103 GLU A O 1
ATOM 856 N N . SER A 1 104 ? 6.840 3.077 -12.958 1.00 82.31 104 SER A N 1
ATOM 857 C CA . SER A 1 104 ? 6.568 3.605 -14.300 1.00 82.31 104 SER A CA 1
ATOM 858 C C . SER A 1 104 ? 6.540 2.556 -15.426 1.00 82.31 104 SER A C 1
ATOM 860 O O . SER A 1 104 ? 6.715 2.913 -16.594 1.00 82.31 104 SER A O 1
ATOM 862 N N . VAL A 1 105 ? 6.306 1.282 -15.102 1.00 81.81 105 VAL A N 1
ATOM 863 C CA . VAL A 1 105 ? 6.218 0.185 -16.070 1.00 81.81 105 VAL A CA 1
ATOM 864 C C . VAL A 1 105 ? 4.755 0.021 -16.474 1.00 81.81 105 VAL A C 1
ATOM 866 O O . VAL A 1 105 ? 3.909 -0.211 -15.612 1.00 81.81 105 VAL A O 1
ATOM 869 N N . PRO A 1 106 ? 4.419 0.122 -17.769 1.00 78.62 106 PRO A N 1
ATOM 870 C CA . PRO A 1 106 ? 3.075 -0.189 -18.230 1.00 78.62 106 PRO A CA 1
ATOM 871 C C . PRO A 1 106 ? 2.716 -1.646 -17.912 1.00 78.62 106 PRO A C 1
ATOM 873 O O . PRO A 1 106 ? 3.342 -2.568 -18.429 1.00 78.62 106 PRO A O 1
ATOM 876 N N . ILE A 1 107 ? 1.690 -1.853 -17.089 1.00 77.75 107 ILE A N 1
ATOM 877 C CA . ILE A 1 107 ? 1.161 -3.185 -16.773 1.00 77.75 107 ILE A CA 1
ATOM 878 C C . ILE A 1 107 ? -0.036 -3.454 -17.679 1.00 77.75 107 ILE A C 1
ATOM 880 O O . ILE A 1 107 ? -1.135 -2.987 -17.395 1.00 77.75 107 ILE A O 1
ATOM 884 N N . THR A 1 108 ? 0.172 -4.155 -18.794 1.00 76.44 108 THR A N 1
ATOM 885 C CA . THR A 1 108 ? -0.895 -4.491 -19.761 1.00 76.44 108 THR A CA 1
ATOM 886 C C . THR A 1 108 ? -1.448 -5.902 -19.602 1.00 76.44 108 THR A C 1
ATOM 888 O O . THR A 1 108 ? -2.547 -6.171 -20.076 1.00 76.44 108 THR A O 1
ATOM 891 N N . ASP A 1 109 ? -0.717 -6.770 -18.905 1.00 76.38 109 ASP A N 1
ATOM 892 C CA . ASP A 1 109 ? -1.027 -8.190 -18.747 1.00 76.38 109 ASP A CA 1
ATOM 893 C C . ASP A 1 109 ? -1.140 -8.579 -17.262 1.00 76.38 109 ASP A C 1
ATOM 895 O O . ASP A 1 109 ? -0.918 -7.771 -16.358 1.00 76.38 109 ASP A O 1
ATOM 899 N N . CYS A 1 110 ? -1.514 -9.829 -16.987 1.00 82.62 110 CYS A N 1
ATOM 900 C CA . CYS A 1 110 ? -1.529 -10.367 -15.628 1.00 82.62 110 CYS A CA 1
ATOM 901 C C . CYS A 1 110 ? -0.106 -10.725 -15.172 1.00 82.62 110 CYS A C 1
ATOM 903 O O . CYS A 1 110 ? 0.531 -11.599 -15.763 1.00 82.62 110 CYS A O 1
ATOM 905 N N . GLY A 1 111 ? 0.370 -10.105 -14.086 1.00 75.75 111 GLY A N 1
ATOM 906 C CA . GLY A 1 111 ? 1.690 -10.389 -13.505 1.00 75.75 111 GLY A CA 1
ATOM 907 C C . GLY A 1 111 ? 1.841 -11.814 -12.961 1.00 75.75 111 GLY A C 1
ATOM 908 O O . GLY A 1 111 ? 2.956 -12.332 -12.887 1.00 75.75 111 GLY A O 1
ATOM 909 N N . ARG A 1 112 ? 0.724 -12.502 -12.680 1.00 77.69 112 ARG A N 1
ATOM 910 C CA . ARG A 1 112 ? 0.718 -13.904 -12.226 1.00 77.69 112 ARG A CA 1
ATOM 911 C C . ARG A 1 112 ? 1.118 -14.900 -13.314 1.00 77.69 112 ARG A C 1
ATOM 913 O O . ARG A 1 112 ? 1.481 -16.025 -12.992 1.00 77.69 112 ARG A O 1
ATOM 920 N N . ASN A 1 113 ? 1.115 -14.493 -14.586 1.00 77.00 113 ASN A N 1
ATOM 921 C CA . ASN A 1 113 ? 1.551 -15.345 -15.698 1.00 77.00 113 ASN A CA 1
ATOM 922 C C . ASN A 1 113 ? 3.086 -15.449 -15.817 1.00 77.00 113 ASN A C 1
ATOM 924 O O . ASN A 1 113 ? 3.582 -16.031 -16.779 1.00 77.00 113 ASN A O 1
ATOM 928 N N . GLY A 1 114 ? 3.843 -14.883 -14.870 1.00 62.88 114 GLY A N 1
ATOM 929 C CA . GLY A 1 114 ? 5.297 -15.037 -14.782 1.00 62.88 114 GLY A CA 1
ATOM 930 C C . GLY A 1 114 ? 6.111 -14.075 -15.648 1.00 62.88 114 GLY A C 1
ATOM 931 O O . GLY A 1 114 ? 7.325 -14.022 -15.508 1.00 62.88 114 GLY A O 1
ATOM 932 N N . SER A 1 115 ? 5.479 -13.259 -16.496 1.00 63.53 115 SER A N 1
ATOM 933 C CA . SER A 1 115 ? 6.184 -12.313 -17.379 1.00 63.53 115 SER A CA 1
ATOM 934 C C . SER A 1 115 ? 6.920 -11.188 -16.643 1.00 63.53 115 SER A C 1
ATOM 936 O O . SER A 1 115 ? 7.734 -10.498 -17.251 1.00 63.53 115 SER A O 1
ATOM 938 N N . LEU A 1 116 ? 6.626 -10.994 -15.356 1.00 64.88 116 LEU A N 1
ATOM 939 C CA . LEU A 1 116 ? 7.097 -9.863 -14.562 1.00 64.88 116 LEU A CA 1
ATOM 940 C C . LEU A 1 116 ? 7.731 -10.276 -13.218 1.00 64.88 116 LEU A C 1
ATOM 942 O O . LEU A 1 116 ? 8.077 -9.399 -12.443 1.00 64.88 116 LEU A O 1
ATOM 946 N N . GLN A 1 117 ? 7.853 -11.571 -12.895 1.00 61.03 117 GLN A N 1
ATOM 947 C CA . GLN A 1 117 ? 8.166 -12.048 -11.530 1.00 61.03 117 GLN A CA 1
ATOM 948 C C . GLN A 1 117 ? 9.574 -11.715 -11.009 1.00 61.03 117 GLN A C 1
ATOM 950 O O . GLN A 1 117 ? 9.729 -11.568 -9.804 1.00 61.03 117 GLN A O 1
ATOM 955 N N . ASP A 1 118 ? 10.555 -11.498 -11.887 1.00 62.22 118 ASP A N 1
ATOM 956 C CA . ASP A 1 118 ? 11.955 -11.281 -11.479 1.00 62.22 118 ASP A CA 1
ATOM 957 C C . ASP A 1 118 ? 12.413 -9.813 -11.565 1.00 62.22 118 ASP A C 1
ATOM 959 O O . ASP A 1 118 ? 13.589 -9.511 -11.370 1.00 62.22 118 ASP A O 1
ATOM 963 N N . LEU A 1 119 ? 11.506 -8.891 -11.902 1.00 68.25 119 LEU A N 1
ATOM 964 C CA . LEU A 1 119 ? 11.847 -7.498 -12.225 1.00 68.25 119 LEU A CA 1
ATOM 965 C C . LEU A 1 119 ? 11.266 -6.469 -11.247 1.00 68.25 119 LEU A C 1
ATOM 967 O O . LEU A 1 119 ? 11.581 -5.283 -11.360 1.00 68.25 119 LEU A O 1
ATOM 971 N N . GLY A 1 120 ? 10.367 -6.883 -10.353 1.00 80.75 120 GLY A N 1
ATOM 972 C CA . GLY A 1 120 ? 9.692 -5.976 -9.432 1.00 80.75 120 GLY A CA 1
ATOM 973 C C . GLY A 1 120 ? 10.381 -5.888 -8.081 1.00 80.75 120 GLY A C 1
ATOM 974 O O . GLY A 1 120 ? 11.094 -6.787 -7.646 1.00 80.75 120 GLY A O 1
ATOM 975 N N . GLN A 1 121 ? 10.140 -4.771 -7.408 1.00 89.62 121 GLN A N 1
ATOM 976 C CA . GLN A 1 121 ? 10.551 -4.549 -6.031 1.00 89.62 121 GLN A CA 1
ATOM 977 C C . GLN A 1 121 ? 9.611 -5.291 -5.083 1.00 89.62 121 GLN A C 1
ATOM 979 O O . GLN A 1 121 ? 8.414 -5.406 -5.352 1.00 89.62 121 GLN A O 1
ATOM 984 N N . ILE A 1 122 ? 10.152 -5.724 -3.950 1.00 90.75 122 ILE A N 1
ATOM 985 C CA . ILE A 1 122 ? 9.402 -6.359 -2.871 1.00 90.75 122 ILE A CA 1
ATOM 986 C C . ILE A 1 122 ? 9.615 -5.517 -1.617 1.00 90.75 122 ILE A C 1
ATOM 988 O O . ILE A 1 122 ? 10.748 -5.160 -1.295 1.00 90.75 122 ILE A O 1
ATOM 992 N N . TRP A 1 123 ? 8.534 -5.185 -0.920 1.00 92.75 123 TRP A N 1
ATOM 993 C CA . TRP A 1 123 ? 8.557 -4.482 0.356 1.00 92.75 123 TRP A CA 1
ATOM 994 C C . TRP A 1 123 ? 7.755 -5.276 1.379 1.00 92.75 123 TRP A C 1
ATOM 996 O O . TRP A 1 123 ? 6.578 -5.582 1.164 1.00 92.75 123 TRP A O 1
ATOM 1006 N N . LYS A 1 124 ? 8.415 -5.618 2.483 1.00 91.69 124 LYS A N 1
ATOM 1007 C CA . LYS A 1 124 ? 7.853 -6.417 3.569 1.00 91.69 124 LYS A CA 1
ATOM 1008 C C . LYS A 1 124 ? 7.500 -5.524 4.741 1.00 91.69 124 LYS A C 1
ATOM 1010 O O . LYS A 1 124 ? 8.309 -4.691 5.136 1.00 91.69 124 LYS A O 1
ATOM 1015 N N . TYR A 1 125 ? 6.286 -5.697 5.248 1.00 91.19 125 TYR A N 1
ATOM 1016 C CA . TYR A 1 125 ? 5.817 -5.010 6.440 1.00 91.19 125 TYR A CA 1
ATOM 1017 C C . TYR A 1 125 ? 6.268 -5.766 7.691 1.00 91.19 125 TYR A C 1
ATOM 1019 O O . TYR A 1 125 ? 6.090 -6.984 7.761 1.00 91.19 125 TYR A O 1
ATOM 1027 N N . ASP A 1 126 ? 6.826 -5.057 8.668 1.00 88.06 126 ASP A N 1
ATOM 1028 C CA . ASP A 1 126 ? 7.104 -5.600 9.997 1.00 88.06 126 ASP A CA 1
ATOM 1029 C C . ASP A 1 126 ? 6.016 -5.206 11.014 1.00 88.06 126 ASP A C 1
ATOM 1031 O O . ASP A 1 126 ? 5.209 -4.300 10.798 1.00 88.06 126 ASP A O 1
ATOM 1035 N N . GLU A 1 127 ? 5.971 -5.909 12.148 1.00 79.56 127 GLU A N 1
ATOM 1036 C CA . GLU A 1 127 ? 4.998 -5.638 13.219 1.00 79.56 127 GLU A CA 1
ATOM 1037 C C . GLU A 1 127 ? 5.150 -4.232 13.836 1.00 79.56 127 GLU A C 1
ATOM 1039 O O . GLU A 1 127 ? 4.211 -3.734 14.459 1.00 79.56 127 GLU A O 1
ATOM 1044 N N . ASP A 1 128 ? 6.303 -3.583 13.637 1.00 88.06 128 ASP A N 1
ATOM 1045 C CA . ASP A 1 128 ? 6.626 -2.244 14.136 1.00 88.06 128 ASP A CA 1
ATOM 1046 C C . ASP A 1 128 ? 6.179 -1.126 13.176 1.00 88.06 128 ASP A C 1
ATOM 1048 O O . ASP A 1 128 ? 6.461 0.051 13.419 1.00 88.06 128 ASP A O 1
ATOM 1052 N N . GLY A 1 129 ? 5.481 -1.462 12.086 1.00 87.88 129 GLY A N 1
ATOM 1053 C CA . GLY A 1 129 ? 4.936 -0.470 11.169 1.00 87.88 129 GLY A CA 1
ATOM 1054 C C . GLY A 1 129 ? 5.836 -0.081 10.007 1.00 87.88 129 GLY A C 1
ATOM 1055 O O . GLY A 1 129 ? 5.468 0.812 9.237 1.00 87.88 129 GLY A O 1
ATOM 1056 N N . LYS A 1 130 ? 7.004 -0.710 9.878 1.00 92.31 130 LYS A N 1
ATOM 1057 C CA . LYS A 1 130 ? 8.003 -0.365 8.871 1.00 92.31 130 LYS A CA 1
ATOM 1058 C C . LYS A 1 130 ? 7.885 -1.246 7.647 1.00 92.31 130 LYS A C 1
ATOM 1060 O O . LYS A 1 130 ? 7.348 -2.348 7.673 1.00 92.31 130 LYS A O 1
ATOM 1065 N N . TRP A 1 131 ? 8.428 -0.718 6.560 1.00 92.75 131 TRP A N 1
ATOM 1066 C CA . TRP A 1 131 ? 8.483 -1.373 5.267 1.00 92.75 131 TRP A CA 1
ATOM 1067 C C . TRP A 1 131 ? 9.934 -1.508 4.833 1.00 92.75 131 TRP A C 1
ATOM 1069 O O . TRP A 1 131 ? 10.567 -0.519 4.456 1.00 92.75 131 TRP A O 1
ATOM 1079 N N . ASP A 1 132 ? 10.440 -2.732 4.842 1.00 91.00 132 ASP A N 1
ATOM 1080 C CA . ASP A 1 132 ? 11.795 -3.029 4.402 1.00 91.00 132 ASP A CA 1
ATOM 1081 C C . ASP A 1 132 ? 11.790 -3.507 2.954 1.00 91.00 132 ASP A C 1
ATOM 1083 O O . ASP A 1 132 ? 11.057 -4.429 2.577 1.00 91.00 132 ASP A O 1
ATOM 1087 N N . ARG A 1 133 ? 12.632 -2.886 2.122 1.00 89.69 133 ARG A N 1
ATOM 1088 C CA . ARG A 1 133 ? 12.845 -3.353 0.753 1.00 89.69 133 ARG A CA 1
ATOM 1089 C C . ARG A 1 133 ? 13.622 -4.661 0.790 1.00 89.69 133 ARG A C 1
ATOM 1091 O O . ARG A 1 133 ? 14.778 -4.686 1.207 1.00 89.69 133 ARG A O 1
ATOM 1098 N N . TRP A 1 134 ? 13.013 -5.720 0.277 1.00 84.19 134 TRP A N 1
ATOM 1099 C CA . TRP A 1 134 ? 13.682 -6.991 0.071 1.00 84.19 134 TRP A CA 1
ATOM 1100 C C . TRP A 1 134 ? 14.319 -7.004 -1.320 1.00 84.19 134 TRP A C 1
ATOM 1102 O O . TRP A 1 134 ? 13.639 -6.848 -2.337 1.00 84.19 134 TRP A O 1
ATOM 1112 N N . LEU A 1 135 ? 15.645 -7.113 -1.351 1.00 71.75 135 LEU A N 1
ATOM 1113 C CA . LEU A 1 135 ? 16.414 -7.229 -2.584 1.00 71.75 135 LEU A CA 1
ATOM 1114 C C . LEU A 1 135 ? 16.396 -8.694 -3.023 1.00 71.75 135 LEU A C 1
ATOM 1116 O O . LEU A 1 135 ? 16.537 -9.597 -2.202 1.00 71.75 135 LEU A O 1
ATOM 1120 N N . ASN A 1 136 ? 16.223 -8.944 -4.319 1.00 65.12 136 ASN A N 1
ATOM 1121 C CA . ASN A 1 136 ? 16.450 -10.287 -4.842 1.00 65.12 136 ASN A CA 1
ATOM 1122 C C . ASN A 1 136 ? 17.965 -10.570 -4.919 1.00 65.12 136 ASN A C 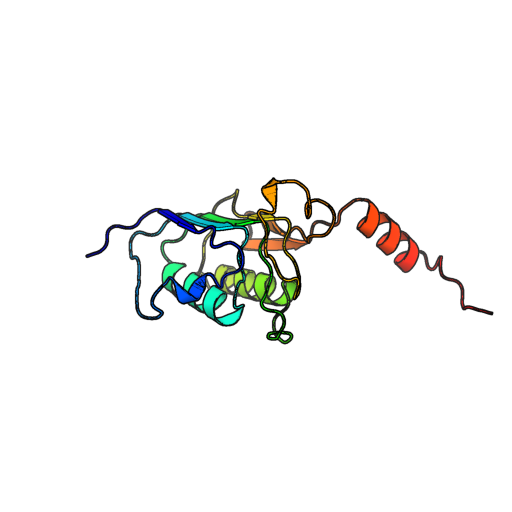1
ATOM 1124 O O . ASN A 1 136 ? 18.782 -9.649 -4.905 1.00 65.12 136 ASN A O 1
ATOM 1128 N N . ALA A 1 137 ? 18.349 -11.844 -5.043 1.00 58.66 137 ALA A N 1
ATOM 1129 C CA . ALA A 1 137 ? 19.755 -12.262 -5.018 1.00 58.66 137 ALA A CA 1
ATOM 1130 C C . ALA A 1 137 ? 20.649 -11.549 -6.061 1.00 58.66 137 ALA A C 1
ATOM 1132 O O . ALA A 1 137 ? 21.837 -11.359 -5.820 1.00 58.66 137 ALA A O 1
ATOM 1133 N N . GLN A 1 138 ? 20.094 -11.132 -7.208 1.00 57.66 138 GLN A N 1
ATOM 1134 C CA . GLN A 1 138 ? 20.839 -10.374 -8.223 1.00 57.66 138 GLN A CA 1
ATOM 1135 C C . GLN A 1 138 ? 21.079 -8.918 -7.800 1.00 57.66 138 GLN A C 1
ATOM 1137 O O . GLN A 1 138 ? 22.164 -8.385 -8.025 1.00 57.66 138 GLN A O 1
ATOM 1142 N N . GLU A 1 139 ? 20.089 -8.265 -7.186 1.00 60.53 139 GLU A N 1
ATOM 1143 C CA . GLU A 1 139 ? 20.257 -6.918 -6.635 1.00 60.53 139 GLU A CA 1
ATOM 1144 C C . GLU A 1 139 ? 21.176 -6.915 -5.405 1.00 60.53 139 GLU A C 1
ATOM 1146 O O . GLU A 1 139 ? 21.956 -5.976 -5.246 1.00 60.53 139 GLU A O 1
ATOM 1151 N N . GLU A 1 140 ? 21.140 -7.961 -4.574 1.00 60.25 140 GLU A N 1
ATOM 1152 C CA . GLU A 1 140 ? 22.082 -8.143 -3.462 1.00 60.25 140 GLU A CA 1
ATOM 1153 C C . GLU A 1 140 ? 23.527 -8.239 -3.966 1.00 60.25 140 GLU A C 1
ATOM 1155 O O . GLU A 1 140 ? 24.380 -7.487 -3.498 1.00 60.25 140 GLU A O 1
ATOM 1160 N N . GLU A 1 141 ? 23.795 -9.072 -4.977 1.00 60.56 141 GLU A N 1
ATOM 1161 C CA . GLU A 1 141 ? 25.137 -9.248 -5.547 1.00 60.56 141 GLU A CA 1
ATOM 1162 C C . GLU A 1 141 ? 25.671 -7.942 -6.166 1.00 60.56 141 GLU A C 1
ATOM 1164 O O . GLU A 1 141 ? 26.809 -7.543 -5.916 1.00 60.56 141 GLU A O 1
ATOM 1169 N N . VAL A 1 142 ? 24.835 -7.202 -6.905 1.00 62.34 142 VAL A N 1
ATOM 1170 C CA . VAL A 1 142 ? 25.212 -5.889 -7.461 1.00 62.34 142 VAL A CA 1
ATOM 1171 C C . VAL A 1 142 ? 25.473 -4.863 -6.354 1.00 62.34 142 VAL A C 1
ATOM 1173 O O . VAL A 1 142 ? 26.425 -4.083 -6.449 1.00 62.34 142 VAL A O 1
ATOM 1176 N N . ASN A 1 143 ? 24.662 -4.852 -5.296 1.00 62.62 143 ASN A N 1
ATOM 1177 C CA . ASN A 1 143 ? 24.840 -3.934 -4.176 1.00 62.62 143 ASN A CA 1
ATOM 1178 C C . ASN A 1 143 ? 26.116 -4.265 -3.380 1.00 62.62 143 ASN A C 1
ATOM 1180 O O . ASN A 1 143 ? 26.886 -3.364 -3.052 1.00 62.62 143 ASN A O 1
ATOM 1184 N N . GLU A 1 144 ? 26.415 -5.547 -3.156 1.00 66.19 144 GLU A N 1
ATOM 1185 C CA . GLU A 1 144 ? 27.682 -5.996 -2.568 1.00 66.19 144 GLU A CA 1
ATOM 1186 C C . GLU A 1 144 ? 28.891 -5.619 -3.439 1.00 66.19 144 GLU A C 1
ATOM 1188 O O . GLU A 1 144 ? 29.912 -5.159 -2.920 1.00 66.19 144 GLU A O 1
ATOM 1193 N N . MET A 1 145 ? 28.790 -5.731 -4.768 1.00 62.62 145 MET A N 1
ATOM 1194 C CA . MET A 1 145 ? 29.841 -5.297 -5.700 1.00 62.62 145 MET A CA 1
ATOM 1195 C C . MET A 1 145 ? 30.074 -3.777 -5.669 1.00 62.62 145 MET A C 1
ATOM 1197 O O . MET A 1 145 ? 31.220 -3.321 -5.738 1.00 62.62 145 MET A O 1
ATOM 1201 N N . LEU A 1 146 ? 29.010 -2.981 -5.533 1.00 63.84 146 LEU A N 1
ATOM 1202 C CA . LEU A 1 146 ? 29.101 -1.524 -5.395 1.00 63.84 146 LEU A CA 1
ATOM 1203 C C . LEU A 1 146 ? 29.698 -1.116 -4.041 1.00 63.84 146 LEU A C 1
ATOM 1205 O O . LEU A 1 146 ? 30.565 -0.244 -3.990 1.00 63.84 146 LEU A O 1
ATOM 1209 N N . LEU A 1 147 ? 29.285 -1.772 -2.953 1.00 67.56 147 LEU A N 1
ATOM 1210 C CA . LEU A 1 147 ? 29.770 -1.504 -1.596 1.00 67.56 147 LEU A CA 1
ATOM 1211 C C . LEU A 1 147 ? 31.213 -1.982 -1.369 1.00 67.56 147 LEU A C 1
ATOM 1213 O O . LEU A 1 147 ? 31.949 -1.367 -0.599 1.00 67.56 147 LEU A O 1
ATOM 1217 N N . SER A 1 148 ? 31.642 -3.041 -2.058 1.00 72.81 148 SER A N 1
ATOM 1218 C CA . SER A 1 148 ? 33.023 -3.544 -2.018 1.00 72.81 148 SER A CA 1
ATOM 1219 C C . SER A 1 148 ? 33.996 -2.756 -2.905 1.00 72.81 148 SER A C 1
ATOM 1221 O O . SER A 1 148 ? 35.198 -3.021 -2.871 1.00 72.81 148 SER A O 1
ATOM 1223 N N . GLY A 1 149 ? 33.512 -1.773 -3.678 1.00 57.72 149 GLY A N 1
ATOM 1224 C CA . GLY A 1 149 ? 34.348 -0.967 -4.571 1.00 57.72 149 GLY A CA 1
ATOM 1225 C C . GLY A 1 149 ? 34.914 -1.756 -5.758 1.00 57.72 149 GLY A C 1
ATOM 1226 O O . GLY A 1 149 ? 35.954 -1.383 -6.298 1.00 57.72 149 GLY A O 1
ATOM 1227 N N . ALA A 1 150 ? 34.255 -2.850 -6.162 1.00 58.66 150 ALA A N 1
ATOM 1228 C CA . ALA A 1 150 ? 34.713 -3.725 -7.245 1.00 58.66 150 ALA A CA 1
ATOM 1229 C C . ALA A 1 150 ? 34.666 -3.056 -8.634 1.00 58.66 150 ALA A C 1
ATOM 1231 O O . ALA A 1 150 ? 35.340 -3.507 -9.562 1.00 58.66 150 ALA A O 1
ATOM 1232 N N . PHE A 1 151 ? 33.941 -1.943 -8.768 1.00 53.66 151 PHE A N 1
ATOM 1233 C CA . PHE A 1 151 ? 34.133 -0.999 -9.864 1.00 53.66 151 PHE A CA 1
ATOM 1234 C C . PHE A 1 151 ? 35.307 -0.080 -9.511 1.00 53.66 151 PHE A C 1
ATOM 1236 O O . PHE A 1 151 ? 35.137 1.004 -8.953 1.00 53.66 151 PHE A O 1
ATOM 1243 N N . GLY A 1 152 ? 36.525 -0.548 -9.801 1.00 52.44 152 GLY A N 1
ATOM 1244 C CA . GLY A 1 152 ? 37.701 0.321 -9.825 1.00 52.44 152 GLY A CA 1
ATOM 1245 C C . GLY A 1 152 ? 37.470 1.505 -10.777 1.00 52.44 152 GLY A C 1
ATOM 1246 O O . GLY A 1 152 ? 36.630 1.399 -11.671 1.00 52.44 152 GLY A O 1
ATOM 1247 N N . PRO A 1 153 ? 38.172 2.641 -10.598 1.00 44.06 153 PRO A N 1
ATOM 1248 C CA . PRO A 1 153 ? 38.023 3.767 -11.512 1.00 44.06 153 PRO A CA 1
ATOM 1249 C C . PRO A 1 153 ? 38.311 3.279 -12.936 1.00 44.06 153 PRO A C 1
ATOM 1251 O O . PRO A 1 153 ? 39.358 2.668 -13.165 1.00 44.06 153 PRO A O 1
ATOM 1254 N N . ASP A 1 154 ? 37.367 3.501 -13.856 1.00 52.62 154 ASP A N 1
ATOM 1255 C CA . ASP A 1 154 ? 37.565 3.202 -15.276 1.00 52.62 154 ASP A CA 1
ATOM 1256 C C . ASP A 1 154 ? 38.867 3.876 -15.768 1.00 52.62 154 ASP A C 1
ATOM 1258 O O . ASP A 1 154 ? 39.167 4.998 -15.335 1.00 52.62 154 ASP A O 1
ATOM 1262 N N . PRO A 1 155 ? 39.661 3.198 -16.619 1.00 55.12 155 PRO A N 1
ATOM 1263 C CA . PRO A 1 155 ? 40.950 3.693 -17.102 1.00 55.12 155 PRO A CA 1
ATOM 1264 C C . PRO A 1 155 ? 40.852 4.915 -18.027 1.00 55.12 155 PRO A C 1
ATOM 1266 O O . PRO A 1 155 ? 39.838 5.065 -18.747 1.00 55.12 155 PRO A O 1
#

Sequence (155 aa):
MVQLEELYLEPHGMPIFSAIPSEMTFPRLRFVQFSCGHLHPKMFLDFVRRHGGTLQTLIIEHCSLRPYDKDLPWWKVTDQLTEFHDQGILQLEEGSDIDNVFESVPITDCGRNGSLQDLGQIWKYDEDGKWDRWLNAQEEEVNEMLLSGAFGPDP

pLDDT: mean 84.11, std 13.06, range [44.06, 97.56]

Organism: Fusarium oxysporum f. sp. cubense (strain race 1) (NCBI:txid1229664)

Foldseek 3Di:
DDQDQEEEDEDAQEEPCVVPDLPDDNQNHAYYEYFLHEYALVSVLSNCLRRQVRHAAAHYYNYEHALVNVVQPPVNSQVSQLVCVVVVSHQYDAPHWHAQYYYNDRRNDGVVVVPRRQPGWIWGADNNRHTDIDDDPVRVVVVVCVVVPVVDPDD